Protein AF-A0A916YAL6-F1 (afdb_monomer)

Sequence (68 aa):
MPGEILIDTHDRDVCDGVWSLLSDIAPRLGPVALMIERDDAIPPLPEMLAELDIARRVVERSCRVKAA

pLDDT: mean 90.86, std 12.24, range [38.81, 98.5]

Organism: NCBI: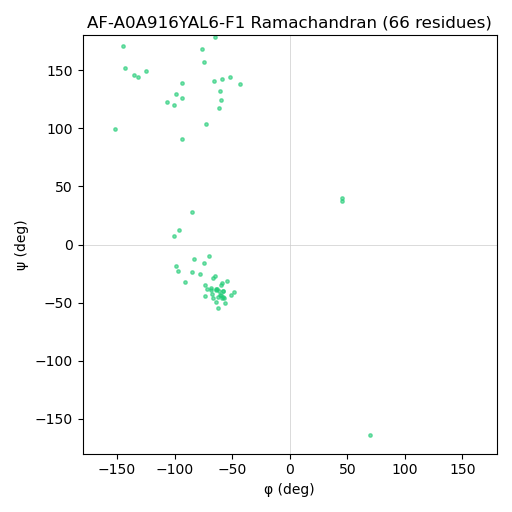txid1703341

Solvent-accessible surface area (backbone atoms only — not comparable to full-atom values): 4454 Å² total; per-residue (Å²): 128,85,74,91,84,84,81,88,52,48,53,64,82,85,50,73,68,58,55,52,52,48,38,71,45,38,61,76,68,56,98,66,93,84,82,88,77,64,79,35,78,74,67,61,67,71,57,55,51,55,53,50,49,50,55,52,52,39,45,55,56,38,47,60,74,67,80,119

Foldseek 3Di:
DDDDDDDDQLQDQDDPVVLVVLLVCLLVVDDDDDDRDHRPNDDPPVVRVVSVVSSVVSNVVSNVVPPD

Radius of gyration: 15.01 Å; Cα contacts (8 Å, |Δi|>4): 35; chains: 1; bounding box: 31×41×36 Å

Secondary structure (DSSP, 8-state):
---PPP-----S---HHHHHHHHHHHHHH-S--------SSPPPHHHHHHHHHHHHHHHHHHHHTT--

InterPro domains:
  IPR007801 RiPP precursor modification enzyme MbnB/TglH/ChrH [PF05114] (4-59)

Mean predicted aligned error: 4.92 Å

Structure (mmCIF, N/CA/C/O backbone):
data_AF-A0A916YAL6-F1
#
_entry.id   AF-A0A916YAL6-F1
#
loop_
_atom_site.group_PDB
_atom_site.id
_atom_site.type_symbol
_atom_site.label_atom_id
_atom_site.label_alt_id
_atom_site.label_comp_id
_atom_site.label_asym_id
_atom_site.label_entity_id
_atom_site.label_seq_id
_atom_site.pdbx_PDB_ins_code
_atom_site.Cartn_x
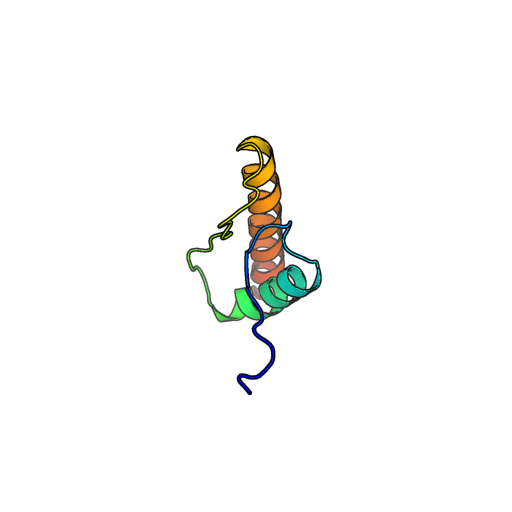_atom_site.Cartn_y
_atom_site.Cartn_z
_atom_site.occupancy
_atom_site.B_iso_or_equiv
_atom_site.auth_seq_id
_atom_site.auth_comp_id
_atom_site.auth_asym_id
_atom_site.auth_atom_id
_atom_site.pdbx_PDB_model_num
ATOM 1 N N . MET A 1 1 ? 2.182 -31.185 -18.037 1.00 58.22 1 MET A N 1
ATOM 2 C CA . MET A 1 1 ? 2.646 -29.809 -18.300 1.00 58.22 1 MET A CA 1
ATOM 3 C C . MET A 1 1 ? 2.416 -29.014 -17.028 1.00 58.22 1 MET A C 1
ATOM 5 O O . MET A 1 1 ? 1.357 -29.225 -16.443 1.00 58.22 1 MET A O 1
ATOM 9 N N . PRO A 1 2 ? 3.369 -28.200 -16.547 1.00 74.75 2 PRO A N 1
ATOM 10 C CA . PRO A 1 2 ? 3.070 -27.285 -15.452 1.00 74.75 2 PRO A CA 1
ATOM 11 C C . PRO A 1 2 ? 1.933 -26.354 -15.897 1.00 74.75 2 PRO A C 1
ATOM 13 O O . PRO A 1 2 ? 1.851 -26.018 -17.079 1.00 74.75 2 PRO A O 1
ATOM 16 N N . GLY A 1 3 ? 1.022 -26.026 -14.980 1.00 84.19 3 GLY A N 1
ATOM 17 C CA . GLY A 1 3 ? -0.059 -25.073 -15.241 1.00 84.19 3 GLY A CA 1
ATOM 18 C C . GLY A 1 3 ? 0.471 -23.662 -15.507 1.00 84.19 3 GLY A C 1
ATOM 19 O O . GLY A 1 3 ? 1.677 -23.419 -15.466 1.00 84.19 3 GLY A O 1
ATOM 20 N N . GLU A 1 4 ? -0.439 -22.733 -15.783 1.00 91.56 4 GLU A N 1
ATOM 21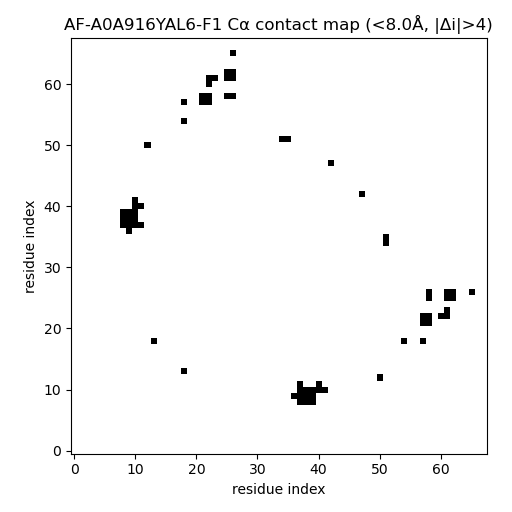 C CA . GLU A 1 4 ? -0.104 -21.319 -15.943 1.00 91.56 4 GLU A CA 1
ATOM 22 C C . GLU A 1 4 ? 0.524 -20.764 -14.653 1.00 91.56 4 GLU A C 1
ATOM 24 O O . GLU A 1 4 ? 0.026 -21.010 -13.553 1.00 91.56 4 GLU A O 1
ATOM 29 N N . ILE A 1 5 ? 1.647 -20.056 -14.793 1.00 89.38 5 ILE A N 1
ATOM 30 C CA . ILE A 1 5 ? 2.341 -19.399 -13.684 1.00 89.38 5 ILE A CA 1
ATOM 31 C C . ILE A 1 5 ? 1.968 -17.924 -13.727 1.00 89.38 5 ILE A C 1
ATOM 33 O O . ILE A 1 5 ? 2.248 -17.242 -14.711 1.00 89.38 5 ILE A O 1
ATOM 37 N N . LEU A 1 6 ? 1.366 -17.445 -12.644 1.00 90.19 6 LEU A N 1
ATOM 38 C CA . LEU A 1 6 ? 1.111 -16.029 -12.423 1.00 90.19 6 LEU A CA 1
ATOM 39 C C . LEU A 1 6 ? 2.207 -15.482 -11.510 1.00 90.19 6 LEU A C 1
ATOM 41 O O . LEU A 1 6 ? 2.504 -16.079 -10.474 1.00 90.19 6 LEU A O 1
ATOM 45 N N . ILE A 1 7 ? 2.820 -14.375 -11.921 1.00 88.50 7 ILE A N 1
ATOM 46 C CA . ILE A 1 7 ? 3.850 -13.674 -11.153 1.00 88.50 7 ILE A CA 1
ATOM 47 C C . ILE A 1 7 ? 3.215 -12.398 -10.615 1.00 88.50 7 ILE A C 1
ATOM 49 O O . ILE A 1 7 ? 2.700 -11.597 -11.392 1.00 88.50 7 ILE A O 1
ATOM 53 N N . ASP A 1 8 ? 3.248 -12.235 -9.298 1.00 90.44 8 ASP A N 1
ATOM 54 C CA . ASP A 1 8 ? 2.753 -11.042 -8.619 1.00 90.44 8 ASP A CA 1
ATOM 55 C C . ASP A 1 8 ? 3.916 -10.071 -8.411 1.00 90.44 8 ASP A C 1
ATOM 57 O O . ASP A 1 8 ? 4.697 -10.200 -7.475 1.00 90.44 8 ASP A O 1
ATOM 61 N N . THR A 1 9 ? 4.119 -9.182 -9.381 1.00 91.50 9 THR A N 1
ATOM 62 C CA . THR A 1 9 ? 5.292 -8.298 -9.462 1.00 91.50 9 THR A CA 1
ATOM 63 C C . THR A 1 9 ? 5.170 -7.027 -8.625 1.00 91.50 9 THR A C 1
ATOM 65 O O . THR A 1 9 ? 6.156 -6.307 -8.489 1.00 91.50 9 THR A O 1
ATOM 68 N N . HIS A 1 10 ? 3.974 -6.707 -8.115 1.00 94.69 10 HIS A N 1
ATOM 69 C CA . HIS A 1 10 ? 3.679 -5.450 -7.414 1.00 94.69 10 HIS A CA 1
ATOM 70 C C . HIS A 1 10 ? 4.240 -4.198 -8.120 1.00 94.69 10 HIS A C 1
ATOM 72 O O . HIS A 1 10 ? 4.684 -3.256 -7.472 1.00 94.69 10 HIS A O 1
ATOM 78 N N . ASP A 1 11 ? 4.226 -4.155 -9.452 1.00 95.00 11 ASP A N 1
ATOM 79 C CA . ASP A 1 11 ? 4.949 -3.176 -10.284 1.00 95.00 11 ASP A CA 1
ATOM 80 C C . ASP A 1 11 ? 4.086 -1.977 -10.721 1.00 95.00 11 ASP A C 1
ATOM 82 O O . ASP A 1 11 ? 4.435 -1.234 -11.638 1.00 95.00 11 ASP A O 1
ATOM 86 N N . ARG A 1 12 ? 2.908 -1.811 -10.110 1.00 95.00 12 ARG A N 1
ATOM 87 C CA . ARG A 1 12 ? 1.887 -0.827 -10.502 1.00 95.00 12 ARG A CA 1
ATOM 88 C C . ARG A 1 12 ? 1.173 -0.240 -9.305 1.00 95.00 12 ARG A C 1
ATOM 90 O O . ARG A 1 12 ? 0.977 -0.932 -8.305 1.00 95.00 12 ARG A O 1
ATOM 97 N N . ASP A 1 13 ? 0.697 0.987 -9.455 1.00 96.88 13 ASP A N 1
ATOM 98 C CA . ASP A 1 13 ? -0.169 1.649 -8.485 1.00 96.88 13 ASP A CA 1
ATOM 99 C C . ASP A 1 13 ? -1.262 0.708 -7.956 1.00 96.88 13 ASP A C 1
ATOM 101 O O . ASP A 1 13 ? -1.880 -0.066 -8.699 1.00 96.88 13 ASP A O 1
ATOM 105 N N . VAL A 1 14 ? -1.501 0.782 -6.652 1.00 96.94 14 VAL A N 1
ATOM 106 C CA . VAL A 1 14 ? -2.520 0.002 -5.959 1.00 96.94 14 VAL A CA 1
ATOM 107 C C . VAL A 1 14 ? -3.883 0.340 -6.556 1.00 96.94 14 VAL A C 1
ATOM 109 O O . VAL A 1 14 ? -4.310 1.497 -6.589 1.00 96.94 14 VAL A O 1
ATOM 112 N N . CYS A 1 15 ? -4.590 -0.687 -7.019 1.00 96.88 15 CYS A N 1
ATOM 113 C CA . CYS A 1 15 ? -5.868 -0.504 -7.687 1.00 96.88 15 CYS A CA 1
ATOM 114 C C . CYS A 1 15 ? -7.004 -0.157 -6.707 1.00 96.88 15 CYS A C 1
ATOM 116 O O . CYS A 1 15 ? -6.982 -0.514 -5.525 1.00 96.88 15 CYS A O 1
ATOM 118 N N . ASP A 1 16 ? -8.062 0.474 -7.224 1.00 97.50 16 ASP A N 1
ATOM 119 C CA . ASP A 1 16 ? -9.235 0.907 -6.446 1.00 97.50 16 ASP A CA 1
ATOM 120 C C . ASP A 1 16 ? -9.899 -0.219 -5.636 1.00 97.50 16 ASP A C 1
ATOM 122 O O . ASP A 1 16 ? -10.435 0.014 -4.547 1.00 97.50 16 ASP A O 1
ATOM 126 N N . GLY A 1 17 ? -9.839 -1.457 -6.134 1.00 98.00 17 GLY A N 1
ATOM 127 C CA . GLY A 1 17 ? -10.367 -2.625 -5.428 1.00 98.00 17 GLY A CA 1
ATOM 128 C C . GLY A 1 17 ? -9.630 -2.905 -4.116 1.00 98.00 17 GLY A C 1
ATOM 129 O O . GLY A 1 17 ? -10.265 -3.201 -3.104 1.00 98.00 17 GLY A O 1
ATOM 130 N N . VAL A 1 18 ? -8.305 -2.740 -4.099 1.00 97.12 18 VAL A N 1
ATOM 131 C CA . VAL A 1 18 ? -7.483 -2.929 -2.894 1.00 97.12 18 VAL A CA 1
ATOM 132 C C . VAL A 1 18 ? -7.709 -1.787 -1.904 1.00 97.12 18 VAL A C 1
ATOM 134 O O . VAL A 1 18 ? -7.836 -2.037 -0.704 1.00 97.12 18 VAL A O 1
ATOM 137 N N . TRP A 1 19 ? -7.866 -0.546 -2.379 1.00 97.94 19 TRP A N 1
ATOM 138 C CA . TRP A 1 19 ? -8.246 0.575 -1.510 1.00 97.94 19 TRP A CA 1
ATOM 139 C C . TRP A 1 19 ? -9.611 0.372 -0.849 1.00 97.94 19 TRP A C 1
ATOM 141 O O . TRP A 1 19 ? -9.775 0.662 0.339 1.00 97.94 19 TRP A O 1
ATOM 151 N N . SER A 1 20 ? -10.575 -0.166 -1.597 1.00 98.00 20 SER A N 1
ATOM 152 C CA . SER A 1 20 ? -11.898 -0.515 -1.069 1.00 98.00 20 SER A CA 1
ATOM 153 C C . SER A 1 20 ? -11.794 -1.595 0.013 1.00 98.00 20 SER A C 1
ATOM 155 O O . SER A 1 20 ? -12.344 -1.433 1.101 1.00 98.00 20 SER A O 1
ATOM 157 N N .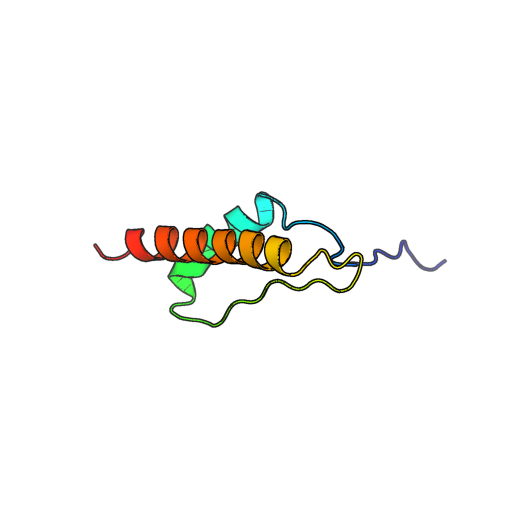 LEU A 1 21 ? -10.997 -2.643 -0.226 1.00 97.44 21 LEU A N 1
ATOM 158 C CA . LEU A 1 21 ? -10.743 -3.697 0.760 1.00 97.44 21 LEU A CA 1
ATOM 159 C C . LEU A 1 21 ? -10.086 -3.150 2.038 1.00 97.44 21 LEU A C 1
ATOM 161 O O . LEU A 1 21 ? -10.498 -3.505 3.146 1.00 97.44 21 LEU A O 1
ATOM 165 N N . LEU A 1 22 ? -9.098 -2.258 1.899 1.00 96.56 22 LEU A N 1
ATOM 166 C CA . LEU A 1 22 ? -8.460 -1.596 3.036 1.00 96.56 22 LEU A CA 1
ATOM 167 C C . LEU A 1 22 ? -9.481 -0.801 3.864 1.00 96.56 22 LEU A C 1
ATOM 169 O O . LEU A 1 22 ? -9.477 -0.888 5.092 1.00 96.56 22 LEU A O 1
ATOM 173 N N . SER A 1 23 ? -10.376 -0.061 3.204 1.00 96.12 23 SER A N 1
ATOM 174 C CA . SER A 1 23 ? -11.440 0.693 3.876 1.00 96.12 23 SER A CA 1
ATOM 175 C C . SER A 1 23 ? -12.349 -0.205 4.724 1.00 96.12 23 SER A C 1
ATOM 177 O O . SER A 1 23 ? -12.717 0.171 5.839 1.00 96.12 23 SER A O 1
ATOM 179 N N . ASP A 1 24 ? -12.688 -1.397 4.231 1.00 96.00 24 ASP A N 1
ATOM 180 C CA . ASP A 1 24 ? -13.587 -2.328 4.920 1.00 96.00 24 ASP A CA 1
ATOM 181 C C . ASP A 1 24 ? -12.932 -3.016 6.127 1.00 96.00 24 ASP A C 1
ATOM 183 O O . ASP A 1 24 ? -13.594 -3.290 7.143 1.00 96.00 24 ASP A O 1
ATOM 187 N N . ILE A 1 25 ? -11.630 -3.309 6.026 1.00 95.25 25 ILE A N 1
ATOM 188 C CA . ILE A 1 25 ? -10.892 -4.072 7.037 1.00 95.25 25 ILE A CA 1
ATOM 189 C C . ILE A 1 25 ? -10.254 -3.182 8.109 1.00 95.25 25 ILE A C 1
ATOM 191 O O . ILE A 1 25 ? -10.212 -3.590 9.270 1.00 95.25 25 ILE A O 1
ATOM 195 N N . ALA A 1 26 ? -9.824 -1.958 7.774 1.00 94.62 26 ALA A N 1
ATOM 196 C CA . ALA A 1 26 ? -9.120 -1.063 8.699 1.00 94.62 26 ALA A CA 1
ATOM 197 C C . ALA A 1 26 ? -9.848 -0.864 10.049 1.00 94.62 26 ALA A C 1
ATOM 199 O O . ALA A 1 26 ? -9.210 -1.020 11.093 1.00 94.62 26 ALA A O 1
ATOM 200 N N . PRO A 1 27 ? -11.183 -0.661 10.102 1.00 93.62 27 PRO A N 1
ATOM 201 C CA . PRO A 1 27 ? -11.891 -0.491 11.372 1.00 93.62 27 PRO A CA 1
ATOM 202 C C . PRO A 1 27 ? -11.985 -1.767 12.223 1.00 93.62 27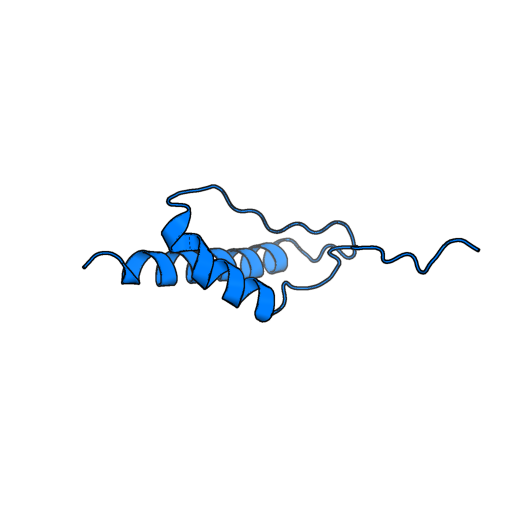 PRO A C 1
ATOM 204 O O . PRO A 1 27 ? -12.485 -1.712 13.344 1.00 93.62 27 PRO A O 1
ATOM 207 N N . ARG A 1 28 ? -11.618 -2.934 11.678 1.00 94.38 28 ARG A N 1
ATOM 208 C CA . ARG A 1 28 ? -11.615 -4.228 12.381 1.00 94.38 28 ARG A CA 1
ATOM 209 C C . ARG A 1 28 ? -10.231 -4.587 12.926 1.00 94.38 28 ARG A C 1
ATOM 211 O O . ARG A 1 28 ? -10.151 -5.375 13.859 1.00 94.38 28 ARG A O 1
ATOM 218 N N . LEU A 1 29 ? -9.170 -4.023 12.347 1.00 91.12 29 LEU A N 1
ATOM 219 C CA . LEU A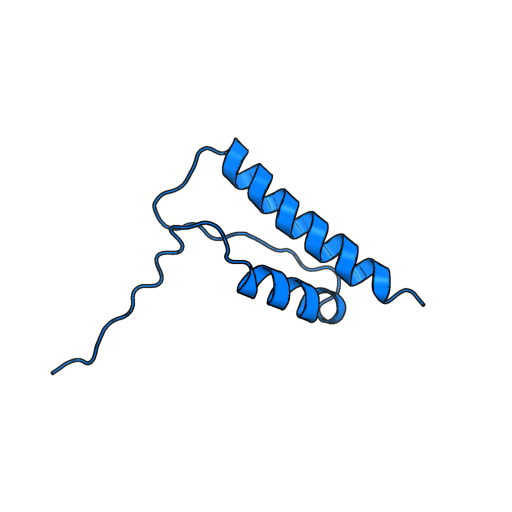 1 29 ? -7.780 -4.299 12.724 1.00 91.12 29 LEU A CA 1
ATOM 220 C C . LEU A 1 29 ? -7.305 -3.444 13.906 1.00 91.12 29 LEU A C 1
ATOM 222 O O . LEU A 1 29 ? -6.384 -3.840 14.615 1.00 91.12 29 LEU A O 1
ATOM 226 N N . GLY A 1 30 ? -7.931 -2.284 14.134 1.00 83.06 30 GLY A N 1
ATOM 227 C CA . GLY A 1 30 ? -7.400 -1.292 15.069 1.00 83.06 30 GLY A CA 1
ATOM 228 C C . GLY A 1 30 ? -6.114 -0.642 14.529 1.00 83.06 30 GLY A C 1
ATOM 229 O O . GLY A 1 30 ? -5.849 -0.711 13.327 1.00 83.06 30 GLY A O 1
ATOM 230 N N . PRO A 1 31 ? -5.319 0.036 15.374 1.00 86.44 31 PRO A N 1
ATOM 231 C CA . PRO A 1 31 ? -4.094 0.693 14.932 1.00 86.44 31 PRO A CA 1
ATOM 232 C C . PRO A 1 31 ? -3.011 -0.346 14.620 1.00 86.44 31 PRO A C 1
ATOM 234 O O . PRO A 1 31 ? -2.375 -0.889 15.522 1.00 86.44 31 PRO A O 1
ATOM 237 N N . VAL A 1 32 ? -2.787 -0.600 13.334 1.00 90.69 32 VAL A N 1
ATOM 238 C CA . VAL A 1 32 ? -1.736 -1.493 12.834 1.00 90.69 32 VAL A CA 1
ATOM 239 C C . VAL A 1 32 ? -0.849 -0.760 11.837 1.00 90.69 32 VAL A C 1
ATOM 241 O O . VAL A 1 32 ? -1.299 0.150 11.138 1.00 90.69 32 VAL A O 1
ATOM 244 N N . ALA A 1 33 ? 0.425 -1.146 11.779 1.00 92.69 33 ALA A N 1
ATOM 245 C CA . ALA A 1 33 ? 1.321 -0.656 10.743 1.00 92.69 33 ALA A CA 1
ATOM 246 C C . ALA A 1 33 ? 0.854 -1.161 9.368 1.00 92.69 33 ALA A C 1
ATOM 248 O O . ALA A 1 33 ? 0.432 -2.309 9.235 1.00 92.69 33 ALA A O 1
ATOM 249 N N . LEU A 1 34 ? 0.948 -0.299 8.358 1.00 93.31 34 LEU A N 1
ATOM 250 C CA . LEU A 1 34 ? 0.609 -0.599 6.972 1.00 93.31 34 LEU A CA 1
ATOM 251 C C . LEU A 1 34 ? 1.746 -0.133 6.063 1.00 93.31 34 LEU A C 1
ATOM 253 O O . LEU A 1 34 ? 2.365 0.901 6.320 1.00 93.31 34 LEU A O 1
ATOM 257 N N . MET A 1 35 ? 2.002 -0.899 5.008 1.00 95.38 35 MET A N 1
ATOM 258 C CA . MET A 1 35 ? 3.053 -0.659 4.026 1.00 95.38 35 MET A CA 1
ATOM 259 C C . MET A 1 35 ? 2.490 -0.877 2.620 1.00 95.38 35 MET A C 1
ATOM 261 O O . MET A 1 35 ? 1.625 -1.729 2.433 1.00 95.38 35 MET A O 1
ATOM 265 N N . ILE A 1 36 ? 2.983 -0.101 1.656 1.00 96.25 36 ILE A N 1
ATOM 266 C CA . ILE A 1 36 ? 2.826 -0.388 0.227 1.00 96.25 36 ILE A CA 1
ATOM 267 C C . ILE A 1 36 ? 4.069 -1.166 -0.204 1.00 96.25 36 ILE A C 1
ATOM 269 O O . ILE A 1 36 ? 5.186 -0.710 0.047 1.00 96.25 36 ILE A O 1
ATOM 273 N N . GLU A 1 37 ? 3.865 -2.329 -0.813 1.00 95.75 37 GLU A N 1
ATOM 274 C CA . GLU A 1 37 ? 4.921 -3.168 -1.386 1.00 95.75 37 GLU A CA 1
ATOM 275 C C . GLU A 1 37 ? 5.096 -2.843 -2.877 1.00 95.75 37 GLU A C 1
ATOM 277 O O . GLU A 1 37 ? 4.121 -2.569 -3.580 1.00 95.75 37 GLU A O 1
ATOM 282 N N . ARG A 1 38 ? 6.351 -2.795 -3.336 1.00 95.81 38 ARG A N 1
ATOM 283 C CA . ARG A 1 38 ? 6.743 -2.420 -4.701 1.00 95.81 38 ARG A CA 1
ATOM 284 C C . ARG A 1 38 ? 8.055 -3.129 -5.027 1.00 95.81 38 ARG A C 1
ATOM 286 O O . ARG A 1 38 ? 9.118 -2.670 -4.606 1.00 95.81 38 ARG A O 1
ATOM 293 N N . ASP A 1 39 ? 7.963 -4.233 -5.757 1.00 92.81 39 ASP A N 1
ATOM 294 C CA . ASP A 1 39 ? 9.097 -5.143 -5.980 1.00 92.81 39 ASP A CA 1
ATOM 295 C C . ASP A 1 39 ? 9.788 -4.926 -7.335 1.00 92.81 39 ASP A C 1
ATOM 297 O O . ASP A 1 39 ? 10.948 -5.299 -7.513 1.00 92.81 39 ASP A O 1
ATOM 301 N N . ASP A 1 40 ? 9.104 -4.267 -8.272 1.00 94.94 40 ASP A N 1
ATOM 302 C CA . ASP A 1 40 ? 9.622 -3.876 -9.584 1.00 94.94 40 ASP A CA 1
ATOM 303 C C . ASP A 1 40 ? 9.035 -2.513 -10.011 1.00 94.94 40 ASP A C 1
ATOM 305 O O . ASP A 1 40 ? 8.162 -1.961 -9.336 1.00 94.94 40 ASP A O 1
ATOM 309 N N . ALA A 1 41 ? 9.552 -1.934 -11.100 1.00 94.94 41 ALA A N 1
ATOM 310 C CA . ALA A 1 41 ? 9.145 -0.642 -11.667 1.00 94.94 41 ALA A CA 1
ATOM 311 C C . ALA A 1 41 ? 8.987 0.477 -10.615 1.00 94.94 41 ALA A C 1
ATOM 313 O O . ALA A 1 41 ? 8.062 1.287 -10.673 1.00 94.94 41 ALA A O 1
ATOM 314 N N . ILE A 1 42 ? 9.898 0.513 -9.636 1.00 95.81 42 ILE A N 1
ATOM 315 C CA . ILE A 1 42 ? 9.806 1.396 -8.470 1.00 95.81 42 ILE A CA 1
ATOM 316 C C . ILE A 1 42 ? 9.819 2.870 -8.926 1.00 95.81 42 ILE A C 1
ATOM 318 O O . ILE A 1 42 ? 10.824 3.316 -9.495 1.00 95.81 42 ILE A O 1
ATOM 322 N N . PRO A 1 43 ? 8.750 3.650 -8.670 1.00 95.94 43 PRO A N 1
ATOM 323 C CA . PRO A 1 43 ? 8.691 5.047 -9.074 1.00 95.94 43 PRO A CA 1
ATOM 324 C C . PRO A 1 43 ? 9.544 5.937 -8.150 1.00 95.94 43 PRO A C 1
ATOM 326 O O . PRO A 1 43 ? 9.987 5.508 -7.076 1.00 95.94 43 PRO A O 1
ATOM 329 N N . PRO A 1 44 ? 9.789 7.204 -8.528 1.00 98.00 44 PRO A N 1
ATOM 330 C CA . PRO A 1 44 ? 10.447 8.172 -7.661 1.00 98.00 44 PRO A CA 1
ATOM 331 C C . PRO A 1 44 ? 9.789 8.270 -6.278 1.00 98.00 44 PRO A C 1
ATOM 333 O O . PRO A 1 44 ? 8.568 8.238 -6.140 1.00 98.00 44 PRO A O 1
ATOM 336 N N . LEU A 1 45 ? 10.604 8.484 -5.240 1.00 97.44 45 LEU A N 1
ATOM 337 C CA . LEU A 1 45 ? 10.130 8.572 -3.853 1.00 97.44 45 LEU A CA 1
ATOM 338 C C . LEU A 1 45 ? 8.920 9.514 -3.647 1.00 97.44 45 LEU A C 1
ATOM 340 O O . LEU A 1 45 ? 8.021 9.133 -2.899 1.00 97.44 45 LEU A O 1
ATOM 344 N N . PRO A 1 46 ? 8.835 10.708 -4.273 1.00 98.50 46 PRO A N 1
ATOM 345 C CA . PRO A 1 46 ? 7.661 11.570 -4.118 1.00 98.50 46 PRO A CA 1
ATOM 346 C C . PRO A 1 46 ? 6.341 10.920 -4.557 1.00 98.50 46 PRO A C 1
ATOM 348 O O . PRO A 1 46 ? 5.310 11.185 -3.945 1.00 98.50 46 PRO A O 1
ATOM 35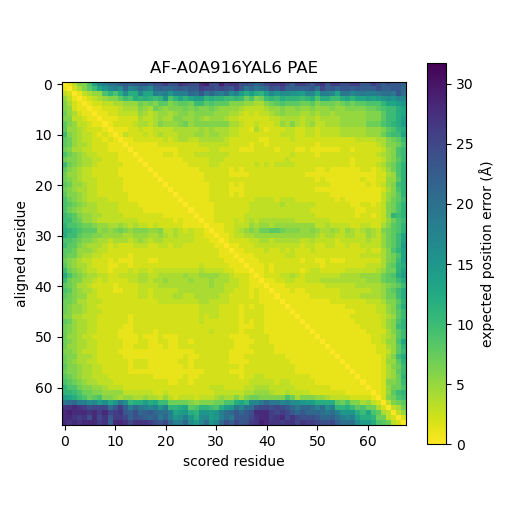1 N N . GLU A 1 47 ? 6.368 10.057 -5.571 1.00 97.94 47 GLU A N 1
ATOM 352 C CA . GLU A 1 47 ? 5.186 9.341 -6.066 1.00 97.94 47 GLU A CA 1
ATOM 353 C C . GLU A 1 47 ? 4.774 8.237 -5.085 1.00 97.94 47 GLU A C 1
ATOM 355 O O . GLU A 1 47 ? 3.613 8.178 -4.684 1.00 97.94 47 GLU A O 1
ATOM 360 N N . MET A 1 48 ? 5.742 7.465 -4.572 1.00 97.31 48 MET A N 1
ATOM 361 C CA . MET A 1 48 ? 5.497 6.482 -3.504 1.00 97.31 48 MET A CA 1
ATOM 362 C C . MET A 1 48 ? 4.903 7.132 -2.246 1.00 97.31 48 MET A C 1
ATOM 364 O O . MET A 1 48 ? 4.013 6.577 -1.602 1.00 97.31 48 MET A O 1
ATOM 368 N N . LEU A 1 49 ? 5.377 8.327 -1.878 1.00 97.94 49 LEU A N 1
ATOM 369 C CA . LEU A 1 49 ? 4.838 9.077 -0.741 1.00 97.94 49 LEU A CA 1
ATOM 370 C C . LEU A 1 49 ? 3.413 9.581 -1.007 1.00 97.94 49 LEU A C 1
ATOM 372 O O . LEU A 1 49 ? 2.578 9.525 -0.104 1.00 97.94 49 LEU A O 1
ATOM 376 N N . ALA A 1 50 ? 3.120 10.030 -2.230 1.00 98.25 50 ALA A N 1
ATOM 377 C CA . ALA A 1 50 ? 1.777 10.450 -2.619 1.00 98.25 50 ALA A CA 1
ATOM 378 C C . ALA A 1 50 ? 0.774 9.282 -2.585 1.00 98.25 50 ALA A C 1
ATOM 380 O O . ALA A 1 50 ? -0.362 9.457 -2.133 1.00 98.25 50 ALA A O 1
ATOM 381 N N . GLU A 1 51 ? 1.200 8.086 -2.999 1.00 97.88 51 GLU A N 1
ATOM 382 C CA . GLU A 1 51 ? 0.411 6.857 -2.900 1.00 97.88 51 GLU A CA 1
ATOM 383 C C . GLU A 1 51 ? 0.206 6.434 -1.433 1.00 97.88 51 GLU A C 1
ATOM 385 O O . GLU A 1 51 ? -0.915 6.144 -1.011 1.00 97.88 51 GLU A O 1
ATOM 390 N N . LEU A 1 52 ? 1.251 6.512 -0.600 1.00 97.69 52 LEU A N 1
ATOM 391 C CA . LEU A 1 52 ? 1.152 6.260 0.843 1.00 97.69 52 LEU A CA 1
ATOM 392 C C . LEU A 1 52 ? 0.164 7.212 1.536 1.00 97.69 52 LEU A C 1
ATOM 394 O O . LEU A 1 52 ? -0.557 6.812 2.455 1.00 97.69 52 LEU A O 1
ATOM 398 N N . ASP A 1 53 ? 0.070 8.462 1.082 1.00 98.19 53 ASP A N 1
ATOM 399 C CA . ASP A 1 53 ? -0.928 9.405 1.582 1.00 98.19 53 ASP A CA 1
ATOM 400 C C . ASP A 1 53 ? -2.369 8.988 1.248 1.00 98.19 53 ASP A C 1
ATOM 402 O O . ASP A 1 53 ? -3.291 9.324 1.998 1.00 98.19 53 ASP A O 1
ATOM 406 N N . ILE A 1 54 ? -2.601 8.230 0.169 1.00 98.00 54 ILE A N 1
ATOM 407 C CA . ILE A 1 54 ? -3.916 7.629 -0.108 1.00 98.00 54 ILE A CA 1
ATOM 408 C C . ILE A 1 54 ? -4.254 6.629 0.995 1.00 98.00 54 ILE A C 1
ATOM 410 O O . ILE A 1 54 ? -5.327 6.738 1.594 1.00 98.00 54 ILE A O 1
ATOM 414 N N . ALA A 1 55 ? -3.328 5.726 1.324 1.00 96.94 55 ALA A N 1
ATOM 415 C CA . ALA A 1 55 ? -3.522 4.732 2.375 1.00 96.94 55 ALA A CA 1
ATOM 416 C C . ALA A 1 55 ? -3.846 5.386 3.729 1.00 96.94 55 ALA A C 1
ATOM 418 O O . ALA A 1 55 ? -4.819 5.008 4.387 1.00 96.94 55 ALA A O 1
ATOM 419 N N . ARG A 1 56 ? -3.097 6.435 4.105 1.00 96.19 56 ARG A N 1
ATOM 420 C CA . ARG A 1 56 ? -3.357 7.235 5.317 1.00 96.19 56 ARG A CA 1
ATOM 421 C C . ARG A 1 56 ? -4.778 7.798 5.324 1.00 96.19 56 ARG A C 1
ATOM 423 O O . ARG A 1 56 ? -5.513 7.600 6.289 1.00 96.19 56 ARG A O 1
ATOM 430 N N . ARG A 1 57 ? -5.202 8.438 4.227 1.00 96.75 57 ARG A N 1
ATOM 431 C CA . ARG A 1 57 ? -6.557 9.003 4.096 1.00 96.75 57 ARG A CA 1
ATOM 432 C C . ARG A 1 57 ? -7.651 7.940 4.151 1.00 96.75 57 ARG A C 1
ATOM 434 O O . ARG A 1 57 ? -8.714 8.206 4.707 1.00 96.75 57 ARG A O 1
ATOM 441 N N . VAL A 1 58 ? -7.435 6.767 3.555 1.00 95.88 58 VAL A N 1
ATOM 442 C CA . VAL A 1 58 ? -8.390 5.651 3.617 1.00 95.88 58 VAL A CA 1
ATOM 443 C C . VAL A 1 58 ? -8.565 5.207 5.066 1.00 95.88 58 VAL A C 1
ATOM 445 O O . VAL A 1 58 ? -9.679 5.275 5.576 1.00 95.88 58 VAL A O 1
ATOM 448 N N . VAL A 1 59 ? -7.473 4.871 5.758 1.00 95.12 59 VAL A N 1
ATOM 449 C CA . VAL A 1 59 ? -7.518 4.415 7.157 1.00 95.12 59 VAL A CA 1
ATOM 450 C C . VAL A 1 59 ? -8.144 5.470 8.073 1.00 95.12 59 VAL A C 1
ATOM 452 O O . VAL A 1 59 ? -9.038 5.148 8.854 1.00 95.12 59 VAL A O 1
ATOM 455 N N . GLU A 1 60 ? -7.742 6.739 7.956 1.00 93.56 60 GLU A N 1
ATOM 456 C CA . GLU A 1 60 ? -8.321 7.823 8.757 1.00 93.56 60 GLU A CA 1
ATOM 457 C C . GLU A 1 60 ? -9.835 7.958 8.565 1.00 93.56 60 GLU A C 1
ATOM 459 O O . GLU A 1 60 ? -10.571 8.119 9.541 1.00 93.56 60 GLU A O 1
ATOM 464 N N . ARG A 1 61 ? -10.316 7.917 7.316 1.00 93.25 61 ARG A N 1
ATOM 465 C CA . ARG A 1 61 ? -11.750 8.037 7.022 1.00 93.25 61 ARG 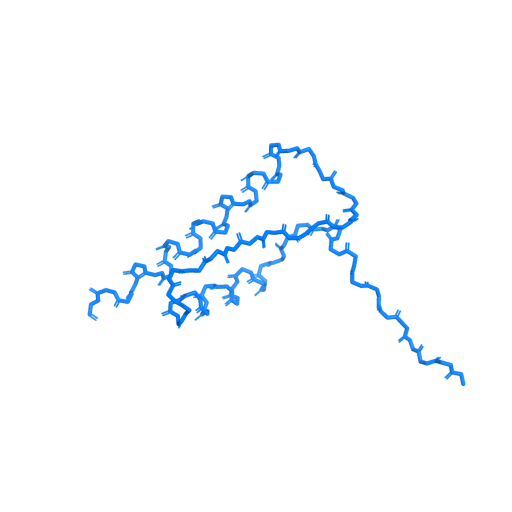A CA 1
ATOM 466 C C . ARG A 1 61 ? -12.520 6.837 7.554 1.00 93.25 61 ARG A C 1
ATOM 468 O O . ARG A 1 61 ? -13.533 7.029 8.219 1.00 93.25 61 ARG A O 1
ATOM 475 N N . SER A 1 62 ? -12.030 5.626 7.319 1.00 91.88 62 SER A N 1
ATOM 476 C CA . SER A 1 62 ? -12.733 4.403 7.706 1.00 91.88 62 SER A CA 1
ATOM 477 C C . SER A 1 62 ? -12.785 4.225 9.226 1.00 91.88 62 SER A C 1
ATOM 479 O O . SER A 1 62 ? -13.817 3.825 9.765 1.00 91.88 62 SER A O 1
ATOM 481 N N . CYS A 1 63 ? -11.719 4.586 9.948 1.00 85.88 63 CYS A N 1
ATOM 482 C CA . CYS A 1 63 ? -11.670 4.466 11.408 1.00 85.88 63 CYS A CA 1
ATOM 483 C C . CYS A 1 63 ? -12.438 5.580 12.145 1.00 85.88 63 CYS A C 1
ATOM 485 O O . CYS A 1 63 ? -12.926 5.341 13.248 1.00 85.88 63 CYS A O 1
ATOM 487 N N . ARG A 1 64 ? -12.621 6.770 11.547 1.00 75.31 64 ARG A N 1
ATOM 488 C CA . ARG A 1 64 ? -13.457 7.848 12.123 1.00 75.31 64 ARG A CA 1
ATOM 489 C C . ARG A 1 64 ? -14.950 7.496 12.172 1.00 75.31 64 ARG A C 1
ATOM 491 O O . ARG A 1 64 ? -15.653 7.972 13.057 1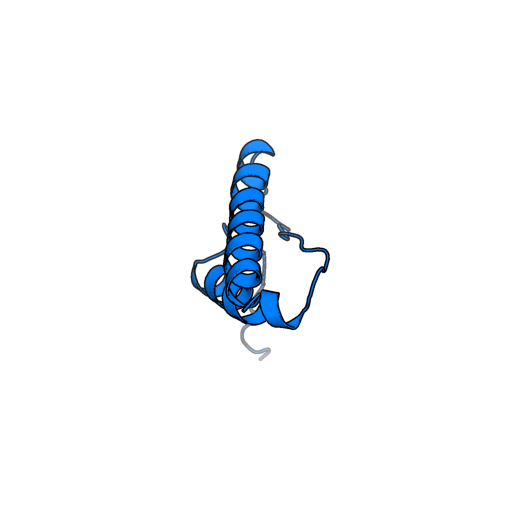.00 75.31 64 ARG A O 1
ATOM 498 N N . VAL A 1 65 ? -15.436 6.658 11.255 1.00 59.91 65 VAL A N 1
ATOM 499 C CA . VAL A 1 65 ? -16.871 6.342 11.096 1.00 59.91 65 VAL A CA 1
ATOM 500 C C . VAL A 1 65 ? -17.420 5.411 12.194 1.00 59.91 65 VAL A C 1
ATOM 502 O O . VAL A 1 65 ? -18.630 5.348 12.378 1.00 59.91 65 VAL A O 1
ATOM 505 N N . LYS A 1 66 ? -16.568 4.726 12.974 1.00 53.06 66 LYS A N 1
ATOM 506 C CA . LYS A 1 66 ? -16.997 3.801 14.047 1.00 53.06 66 LYS A CA 1
ATOM 507 C C . LYS A 1 66 ? -16.932 4.364 15.475 1.00 53.06 66 LYS A C 1
ATOM 509 O O . LYS A 1 66 ? -17.132 3.611 16.421 1.00 53.06 66 LYS A O 1
ATOM 514 N N . ALA A 1 67 ? -16.651 5.654 15.654 1.00 47.34 67 ALA A N 1
ATOM 515 C CA . ALA A 1 67 ? -16.563 6.285 16.977 1.00 47.34 67 ALA A CA 1
ATOM 516 C C . ALA A 1 67 ? -17.925 6.763 17.545 1.00 47.34 67 ALA A C 1
ATOM 518 O O . ALA A 1 67 ? -17.949 7.725 18.312 1.00 47.34 67 ALA A O 1
ATOM 519 N N . ALA A 1 68 ? -19.038 6.124 17.165 1.00 38.81 68 ALA A N 1
ATOM 520 C CA . ALA A 1 68 ? -20.397 6.441 17.620 1.00 38.81 68 ALA A CA 1
ATOM 521 C C . ALA A 1 68 ? -21.085 5.210 18.217 1.00 38.81 68 ALA A C 1
ATOM 523 O O . ALA A 1 68 ? -20.939 4.118 17.620 1.00 38.81 68 ALA A O 1
#